Protein AF-A0A537KYQ3-F1 (afdb_monomer_lite)

Structure (mmCIF, N/CA/C/O backbone):
data_AF-A0A537KYQ3-F1
#
_entry.id   AF-A0A537KYQ3-F1
#
loop_
_atom_site.group_PDB
_atom_site.id
_atom_site.type_symbol
_atom_site.label_atom_id
_atom_site.label_alt_id
_atom_site.label_comp_id
_atom_site.label_asym_id
_atom_site.label_entity_id
_atom_site.label_seq_id
_atom_site.pdbx_PDB_ins_code
_atom_site.Cartn_x
_atom_site.Cartn_y
_atom_site.Cartn_z
_atom_site.occupancy
_atom_site.B_iso_or_equiv
_atom_site.auth_seq_id
_atom_site.auth_comp_id
_atom_site.auth_asym_id
_atom_site.auth_atom_id
_atom_site.pdbx_PDB_model_num
ATOM 1 N N . MET A 1 1 ? 14.854 -30.725 4.004 1.00 37.84 1 MET A N 1
ATOM 2 C CA . MET A 1 1 ? 15.012 -29.365 4.554 1.00 37.84 1 MET A CA 1
ATOM 3 C C . MET A 1 1 ? 14.458 -28.412 3.523 1.00 37.84 1 MET A C 1
ATOM 5 O O . MET A 1 1 ? 15.133 -28.117 2.549 1.00 37.84 1 MET A O 1
ATOM 9 N N . THR A 1 2 ? 13.196 -28.056 3.694 1.00 34.12 2 THR A N 1
ATOM 10 C CA . THR A 1 2 ? 12.449 -27.141 2.830 1.00 34.12 2 THR A CA 1
ATOM 11 C C . THR A 1 2 ? 12.759 -25.740 3.347 1.00 34.12 2 THR A C 1
ATOM 13 O O . THR A 1 2 ? 12.512 -25.463 4.522 1.00 34.12 2 THR A O 1
ATOM 16 N N . THR A 1 3 ? 13.446 -24.913 2.562 1.00 37.28 3 THR A N 1
ATOM 17 C CA . THR A 1 3 ? 13.814 -23.558 2.991 1.00 37.28 3 THR A CA 1
ATOM 18 C C . THR A 1 3 ? 12.600 -22.635 2.871 1.00 37.28 3 THR A C 1
ATOM 20 O O . THR A 1 3 ? 11.665 -22.917 2.128 1.00 37.28 3 THR A O 1
ATOM 23 N N . LEU A 1 4 ? 12.610 -21.517 3.605 1.00 32.09 4 LEU A N 1
ATOM 24 C CA . LEU A 1 4 ? 11.532 -20.512 3.700 1.00 32.09 4 LEU A CA 1
ATOM 25 C C . LEU A 1 4 ? 11.089 -19.888 2.347 1.00 32.09 4 LEU A C 1
ATOM 27 O O . LEU A 1 4 ? 10.239 -19.003 2.324 1.00 32.09 4 LEU A O 1
ATOM 31 N N . TRP A 1 5 ? 11.680 -20.335 1.237 1.00 37.09 5 TRP A N 1
ATOM 32 C CA . TRP A 1 5 ? 11.578 -19.801 -0.119 1.00 37.09 5 TRP A CA 1
ATOM 33 C C . TRP A 1 5 ? 10.576 -20.547 -1.012 1.00 37.09 5 TRP A C 1
ATOM 35 O O . TRP A 1 5 ? 10.205 -20.026 -2.057 1.00 37.09 5 TRP A O 1
ATOM 45 N N . ASP A 1 6 ? 10.048 -21.700 -0.586 1.00 35.28 6 ASP A N 1
ATOM 46 C CA . ASP A 1 6 ? 9.066 -22.482 -1.365 1.00 35.28 6 ASP A CA 1
ATOM 47 C C . ASP A 1 6 ? 7.636 -21.870 -1.376 1.00 35.28 6 ASP A C 1
ATOM 49 O O . ASP A 1 6 ? 6.678 -22.499 -1.827 1.00 35.28 6 ASP A O 1
ATOM 53 N N . HIS A 1 7 ? 7.466 -20.630 -0.890 1.00 33.22 7 HIS A N 1
ATOM 54 C CA . HIS A 1 7 ? 6.164 -19.994 -0.632 1.00 33.22 7 HIS A CA 1
ATOM 55 C C . HIS A 1 7 ? 5.767 -18.829 -1.555 1.00 33.22 7 HIS A C 1
ATOM 57 O O . HIS A 1 7 ? 4.628 -18.360 -1.456 1.00 33.22 7 HIS A O 1
ATOM 63 N N . PHE A 1 8 ? 6.619 -18.359 -2.471 1.00 37.50 8 PHE A N 1
ATOM 64 C CA . PHE A 1 8 ? 6.263 -17.222 -3.331 1.00 37.50 8 PHE A CA 1
ATOM 65 C C . PHE A 1 8 ? 5.386 -17.657 -4.512 1.00 37.50 8 PHE A C 1
ATOM 67 O O . PHE A 1 8 ? 5.833 -17.916 -5.626 1.00 37.50 8 PHE A O 1
ATOM 74 N N . LYS A 1 9 ? 4.081 -17.752 -4.239 1.00 39.94 9 LYS A N 1
ATOM 75 C CA . LYS A 1 9 ? 3.041 -17.883 -5.260 1.00 39.94 9 LYS A CA 1
ATOM 76 C C . LYS A 1 9 ? 2.992 -16.612 -6.105 1.00 39.94 9 LYS A C 1
ATOM 78 O O . LYS A 1 9 ? 2.956 -15.509 -5.566 1.00 39.94 9 LYS A O 1
ATOM 83 N N . VAL A 1 10 ? 2.891 -16.795 -7.421 1.00 38.84 10 VAL A N 1
ATOM 84 C CA . VAL A 1 10 ? 2.427 -15.777 -8.372 1.00 38.84 10 VAL A CA 1
ATOM 85 C C . VAL A 1 10 ? 1.118 -15.197 -7.835 1.00 38.84 10 VAL A C 1
ATOM 87 O O . VAL A 1 10 ? 0.068 -15.840 -7.896 1.00 38.84 10 VAL A O 1
ATOM 90 N N . GLY A 1 11 ? 1.185 -14.005 -7.249 1.00 38.66 11 GLY A N 1
ATOM 91 C CA . GLY A 1 11 ? 0.004 -13.268 -6.835 1.00 38.66 11 GLY A CA 1
ATOM 92 C C . GLY A 1 11 ? -0.689 -12.745 -8.082 1.00 38.66 11 GLY A C 1
ATOM 93 O O . GLY A 1 11 ? -0.348 -11.674 -8.569 1.00 38.66 11 GLY A O 1
ATOM 94 N N . LYS A 1 12 ? -1.658 -13.496 -8.614 1.00 38.44 12 LYS A N 1
ATOM 95 C CA . LYS A 1 12 ? -2.677 -12.927 -9.502 1.00 38.44 12 LYS A CA 1
ATOM 96 C C . LYS A 1 12 ? -3.604 -12.062 -8.655 1.00 38.44 12 LYS A C 1
ATOM 98 O O . LYS A 1 12 ? -4.748 -12.447 -8.414 1.00 38.44 12 LYS A O 1
ATOM 103 N N . ASP A 1 13 ? -3.116 -10.922 -8.179 1.00 42.53 13 ASP A N 1
ATOM 104 C CA . ASP A 1 13 ? -4.023 -9.910 -7.663 1.00 42.53 13 ASP A CA 1
ATOM 105 C C . ASP A 1 13 ? -4.818 -9.389 -8.858 1.00 42.53 13 ASP A C 1
ATOM 107 O O . ASP A 1 13 ? -4.298 -8.725 -9.754 1.00 42.53 13 ASP A O 1
ATOM 111 N N . LYS A 1 14 ? -6.102 -9.761 -8.904 1.00 40.09 14 LYS A N 1
ATOM 112 C CA . LYS A 1 14 ? -7.097 -9.226 -9.842 1.00 40.09 14 LYS A CA 1
ATOM 113 C C . LYS A 1 14 ? -7.464 -7.785 -9.459 1.00 40.09 14 LYS A C 1
ATOM 115 O O . LYS A 1 14 ? -8.640 -7.425 -9.461 1.00 40.09 14 LYS A O 1
ATOM 120 N N . GLU A 1 15 ? -6.485 -6.962 -9.094 1.00 44.97 15 GLU A N 1
ATOM 121 C CA . GLU A 1 15 ? -6.704 -5.530 -8.944 1.00 44.97 15 GLU A CA 1
ATOM 122 C C . GLU A 1 15 ? -7.056 -4.977 -10.332 1.00 44.97 15 GLU A C 1
ATOM 124 O O . GLU A 1 15 ? -6.323 -5.163 -11.302 1.00 44.97 15 GLU A O 1
ATOM 129 N N . GLN A 1 16 ? -8.247 -4.382 -10.442 1.00 43.44 16 GLN A N 1
ATOM 130 C CA . GLN A 1 16 ? -8.959 -4.037 -11.681 1.00 43.44 16 GLN A CA 1
ATOM 131 C C . GLN A 1 16 ? -8.318 -2.905 -12.505 1.00 43.44 16 GLN A C 1
ATOM 133 O O . GLN A 1 16 ? -9.009 -2.005 -12.976 1.00 43.44 16 GLN A O 1
ATOM 138 N N . HIS A 1 17 ? -7.010 -2.921 -12.727 1.00 44.28 17 HIS A N 1
ATOM 139 C CA . HIS A 1 17 ? -6.365 -1.975 -13.626 1.00 44.28 17 HIS A CA 1
ATOM 140 C C . HIS A 1 17 ? -5.312 -2.693 -14.471 1.00 44.28 17 HIS A C 1
ATOM 142 O O . HIS A 1 17 ? -4.418 -3.324 -13.922 1.00 44.28 17 HIS A O 1
ATOM 148 N N . GLY A 1 18 ? -5.431 -2.585 -15.800 1.00 53.28 18 GLY A N 1
ATOM 149 C CA . GLY A 1 18 ? -4.316 -2.542 -16.759 1.00 53.28 18 GLY A CA 1
ATOM 150 C C . GLY A 1 18 ? -3.488 -3.801 -17.058 1.00 53.28 18 GLY A C 1
ATOM 151 O O . GLY A 1 18 ? -2.428 -3.646 -17.654 1.00 53.28 18 GLY A O 1
ATOM 152 N N . GLY A 1 19 ? -3.879 -5.010 -16.640 1.00 56.72 19 GLY A N 1
ATOM 153 C CA . GLY A 1 19 ? -3.159 -6.256 -16.983 1.00 56.72 19 GLY A CA 1
ATOM 154 C C . GLY A 1 19 ? -2.356 -6.896 -15.840 1.00 56.72 19 GLY A C 1
ATOM 155 O O . GLY A 1 19 ? -2.461 -6.473 -14.691 1.00 56.72 19 GLY A O 1
ATOM 156 N N . GLU A 1 20 ? -1.608 -7.956 -16.159 1.00 62.31 20 GLU A N 1
ATOM 157 C CA . GLU A 1 20 ? -0.874 -8.807 -15.205 1.00 62.31 20 GLU A CA 1
ATOM 158 C C . GLU A 1 20 ? 0.408 -8.109 -14.694 1.00 62.31 20 GLU A C 1
ATOM 160 O O . GLU A 1 20 ? 1.061 -7.375 -15.440 1.00 62.31 20 GLU A O 1
ATOM 165 N N . LEU A 1 21 ? 0.751 -8.304 -13.414 1.00 64.12 21 LEU A N 1
ATOM 166 C CA . LEU A 1 21 ? 1.977 -7.775 -12.800 1.00 64.12 21 LEU A CA 1
ATOM 167 C C . LEU A 1 21 ? 3.057 -8.860 -12.748 1.00 64.12 21 LEU A C 1
ATOM 169 O O . LEU A 1 21 ? 2.774 -10.010 -12.407 1.00 64.12 21 LEU A O 1
ATOM 173 N N . PHE A 1 22 ? 4.298 -8.479 -13.042 1.00 66.69 22 PHE A N 1
ATOM 174 C CA . PHE A 1 22 ? 5.449 -9.378 -13.094 1.00 66.69 22 PHE A CA 1
ATOM 175 C C . PHE A 1 22 ? 6.522 -8.974 -12.076 1.00 66.69 22 PHE A C 1
ATOM 177 O O . PHE A 1 22 ? 6.761 -7.789 -11.837 1.00 66.69 22 PHE A O 1
ATOM 184 N N . PHE A 1 23 ? 7.186 -9.987 -11.514 1.00 63.75 23 PHE A N 1
ATOM 185 C CA . PHE A 1 23 ? 8.328 -9.869 -10.605 1.00 63.75 23 PHE A CA 1
ATOM 186 C C . PHE A 1 23 ? 9.541 -10.504 -11.273 1.00 63.75 23 PHE A C 1
ATOM 188 O O . PHE A 1 23 ? 9.443 -11.626 -11.768 1.00 63.75 23 PHE A O 1
ATOM 195 N N . ASN A 1 24 ? 10.679 -9.814 -11.297 1.00 60.03 24 ASN A N 1
ATOM 196 C CA . ASN A 1 24 ? 11.927 -10.391 -11.783 1.00 60.03 24 ASN A CA 1
ATOM 197 C C . ASN A 1 24 ? 13.023 -10.215 -10.726 1.00 60.03 24 ASN A C 1
ATOM 199 O O . ASN A 1 24 ? 13.573 -9.138 -10.528 1.00 60.03 24 ASN A O 1
ATOM 203 N N . GLU A 1 25 ? 13.341 -11.326 -10.067 1.00 54.97 25 GLU A N 1
ATOM 204 C CA . GLU A 1 25 ? 14.282 -11.420 -8.946 1.00 54.97 25 GLU A CA 1
ATOM 205 C C . GLU A 1 25 ? 15.744 -11.127 -9.326 1.00 54.97 25 GLU A C 1
ATOM 207 O O . GLU A 1 25 ? 16.575 -10.927 -8.445 1.00 54.97 25 GLU A O 1
ATOM 212 N N . ARG 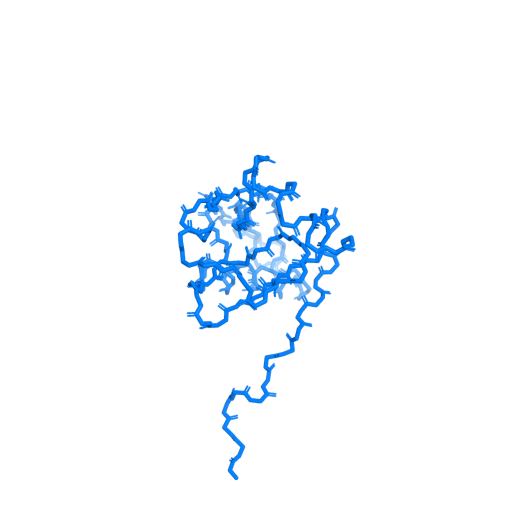A 1 26 ? 16.087 -11.119 -10.624 1.00 50.88 26 ARG A N 1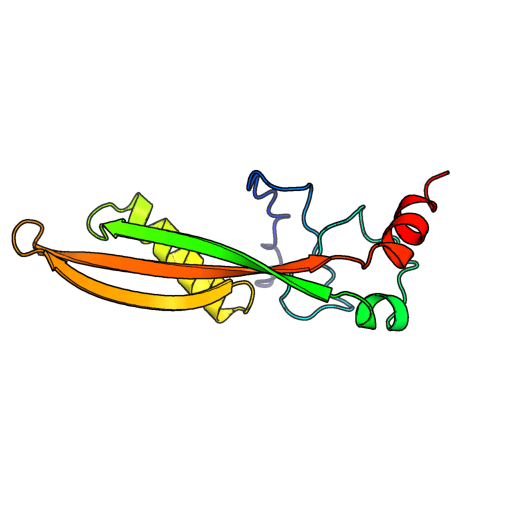
ATOM 213 C CA . ARG A 1 26 ? 17.461 -10.882 -11.097 1.00 50.88 26 ARG A CA 1
ATOM 214 C C . ARG A 1 26 ? 17.789 -9.416 -11.361 1.00 50.88 26 ARG A C 1
ATOM 216 O O . ARG A 1 26 ? 18.965 -9.074 -11.318 1.00 50.88 26 ARG A O 1
ATOM 223 N N . LEU A 1 27 ? 16.794 -8.593 -11.688 1.00 52.56 27 LEU A N 1
ATOM 224 C CA . LEU A 1 27 ? 17.007 -7.224 -12.184 1.00 52.56 27 LEU A CA 1
ATOM 225 C C . LEU A 1 27 ? 16.252 -6.153 -11.384 1.00 52.56 27 LEU A C 1
ATOM 227 O O . LEU A 1 27 ? 16.548 -4.972 -11.532 1.00 52.56 27 LEU A O 1
ATOM 231 N N . PHE A 1 28 ? 15.299 -6.535 -10.526 1.00 56.28 28 PHE A N 1
ATOM 232 C CA . PHE A 1 28 ? 14.417 -5.585 -9.852 1.00 56.28 28 PHE A CA 1
ATOM 233 C C . PHE A 1 28 ? 14.606 -5.595 -8.334 1.00 56.28 28 PHE A C 1
ATOM 235 O O . PHE A 1 28 ? 14.749 -6.640 -7.700 1.00 56.28 28 PHE A O 1
ATOM 242 N N . GLY A 1 29 ? 14.547 -4.397 -7.744 1.00 55.03 29 GLY A N 1
ATOM 243 C CA . GLY A 1 29 ? 14.196 -4.219 -6.337 1.00 55.03 29 GLY A CA 1
ATOM 244 C C . GLY A 1 29 ? 12.731 -4.610 -6.085 1.00 55.03 29 GLY A C 1
ATOM 245 O O . GLY A 1 29 ? 12.110 -5.292 -6.897 1.00 55.03 29 GLY A O 1
ATOM 246 N N . PRO A 1 30 ? 12.111 -4.177 -4.982 1.00 61.94 30 PRO A N 1
ATOM 247 C CA . PRO A 1 30 ? 10.791 -4.678 -4.619 1.00 61.94 30 PRO A CA 1
ATOM 248 C C . PRO A 1 30 ? 9.639 -4.222 -5.534 1.00 61.94 30 PRO A C 1
ATOM 250 O O . PRO A 1 30 ? 8.521 -4.658 -5.318 1.00 61.94 30 PRO A O 1
ATOM 253 N N . VAL A 1 31 ? 9.828 -3.351 -6.527 1.00 66.81 31 VAL A N 1
ATOM 254 C CA . VAL A 1 31 ? 8.700 -2.727 -7.247 1.00 66.81 31 VAL A CA 1
ATOM 255 C C . VAL A 1 31 ? 8.191 -3.625 -8.392 1.00 66.81 31 VAL A C 1
ATOM 257 O O . VAL A 1 31 ? 8.989 -4.015 -9.243 1.00 66.81 31 VAL A O 1
ATOM 260 N N . PRO A 1 32 ? 6.883 -3.952 -8.456 1.00 71.75 32 PRO A N 1
ATOM 261 C CA . PRO A 1 32 ? 6.308 -4.737 -9.552 1.00 71.75 32 PRO A CA 1
ATOM 262 C C . PRO A 1 32 ? 6.308 -3.984 -10.888 1.00 71.75 32 PRO A C 1
ATOM 264 O O . PRO A 1 32 ? 6.113 -2.769 -10.926 1.00 71.75 32 PRO A O 1
ATOM 267 N N . TYR A 1 33 ? 6.415 -4.723 -11.994 1.00 70.12 33 TYR A N 1
ATOM 268 C CA . TYR A 1 33 ? 6.316 -4.190 -13.358 1.00 70.12 33 TYR A CA 1
ATOM 269 C C . TYR A 1 33 ? 5.007 -4.606 -14.046 1.00 70.12 33 TYR A C 1
ATOM 271 O O . TYR A 1 33 ? 4.508 -5.716 -13.838 1.00 70.12 33 TYR A O 1
ATOM 279 N N . ARG A 1 34 ? 4.469 -3.728 -14.898 1.00 68.62 34 ARG A N 1
ATOM 280 C CA . ARG A 1 34 ? 3.271 -3.957 -15.719 1.00 68.62 34 ARG A CA 1
ATOM 281 C C . ARG A 1 34 ? 3.644 -4.033 -17.208 1.00 68.62 34 ARG A C 1
ATOM 283 O O . ARG A 1 34 ? 4.112 -3.045 -17.762 1.00 68.62 34 ARG A O 1
ATOM 290 N N . GLY A 1 35 ? 3.387 -5.172 -17.860 1.00 63.50 35 GLY A N 1
ATOM 291 C CA . GLY A 1 35 ? 3.664 -5.382 -19.293 1.00 63.50 35 GLY A CA 1
ATOM 292 C C . GLY A 1 35 ? 3.359 -6.808 -19.767 1.00 63.50 35 GLY A C 1
ATOM 293 O O . GLY A 1 35 ? 2.674 -7.550 -19.072 1.00 63.50 35 GLY A O 1
ATOM 294 N N . THR A 1 36 ? 3.841 -7.220 -20.941 1.00 56.38 36 THR A N 1
ATOM 295 C CA . THR A 1 36 ? 3.840 -8.639 -21.341 1.00 56.38 36 THR A CA 1
ATOM 296 C C . THR A 1 36 ? 5.004 -9.356 -20.662 1.00 56.38 36 THR A C 1
ATOM 298 O O . THR A 1 36 ? 6.055 -8.754 -20.454 1.00 56.38 36 THR A O 1
ATOM 301 N N . LYS A 1 37 ? 4.803 -10.625 -20.276 1.00 56.00 37 LYS A N 1
ATOM 302 C CA . LYS A 1 37 ? 5.785 -11.505 -19.615 1.00 56.00 37 LYS A CA 1
ATOM 303 C C . LYS A 1 37 ? 7.214 -11.147 -20.039 1.00 56.00 37 LYS A C 1
ATOM 305 O O . LYS A 1 37 ? 7.525 -11.314 -21.214 1.00 56.00 37 LYS A O 1
ATOM 310 N N . LEU A 1 38 ? 8.028 -10.624 -19.108 1.00 55.84 38 LEU A N 1
ATOM 311 C CA . LEU A 1 38 ? 9.385 -10.135 -19.394 1.00 55.84 38 LEU A CA 1
ATOM 312 C C . LEU A 1 38 ? 10.116 -11.165 -20.261 1.00 55.84 38 LEU A C 1
ATOM 314 O O . LEU A 1 38 ? 10.444 -12.261 -19.795 1.00 55.84 38 LEU A O 1
ATOM 318 N N . SER A 1 39 ? 10.316 -10.827 -21.536 1.00 52.00 39 SER A N 1
ATOM 319 C CA . SER A 1 39 ? 11.160 -11.622 -22.413 1.00 52.00 39 SER A CA 1
ATOM 320 C C . SER A 1 39 ? 12.552 -11.650 -21.775 1.00 52.00 39 SER A C 1
ATOM 322 O O . SER A 1 39 ? 13.015 -10.604 -21.311 1.00 52.00 39 SER A O 1
ATOM 324 N N . PRO A 1 40 ? 13.252 -12.798 -21.739 1.00 54.22 40 PRO A N 1
ATOM 325 C CA . PRO A 1 40 ? 14.617 -12.885 -21.210 1.00 54.22 40 PRO A CA 1
ATOM 326 C C . PRO A 1 40 ? 15.634 -11.977 -21.936 1.00 54.22 40 PRO A C 1
ATOM 328 O O . PRO A 1 40 ? 16.807 -11.984 -21.579 1.00 54.22 40 PRO A O 1
ATOM 331 N N . ALA A 1 41 ? 15.193 -11.212 -22.939 1.00 55.88 41 ALA A N 1
ATOM 332 C CA . ALA A 1 41 ? 15.960 -10.233 -23.695 1.00 55.88 41 ALA A CA 1
ATOM 333 C C . ALA A 1 41 ? 15.948 -8.796 -23.127 1.00 55.88 41 ALA A C 1
ATOM 335 O O . ALA A 1 41 ? 16.645 -7.959 -23.688 1.00 55.88 41 ALA A O 1
ATOM 336 N N . ILE A 1 42 ? 15.192 -8.485 -22.063 1.00 60.53 42 ILE A N 1
ATOM 337 C CA . ILE A 1 42 ? 15.255 -7.151 -21.434 1.00 60.53 42 ILE A CA 1
ATOM 338 C C . ILE A 1 42 ? 16.627 -6.957 -20.778 1.00 60.53 42 ILE A C 1
ATOM 340 O O . ILE A 1 42 ? 17.034 -7.738 -19.912 1.00 60.53 42 ILE A O 1
ATOM 344 N N . THR A 1 43 ? 17.341 -5.923 -21.215 1.00 69.12 43 THR A N 1
ATOM 345 C CA . THR A 1 43 ? 18.654 -5.539 -20.690 1.00 69.12 43 THR A CA 1
ATOM 346 C C . THR A 1 43 ? 18.515 -4.627 -19.467 1.00 69.12 43 THR A C 1
ATOM 348 O O . THR A 1 43 ? 17.431 -4.124 -19.178 1.00 69.12 43 THR A O 1
ATOM 351 N N . GLN A 1 44 ? 19.607 -4.398 -18.729 1.00 68.56 44 GLN A N 1
ATOM 352 C CA . GLN A 1 44 ? 19.601 -3.422 -17.629 1.00 68.56 44 GLN A CA 1
ATOM 353 C C . GLN A 1 44 ? 19.297 -2.001 -18.135 1.00 68.56 44 GLN A C 1
ATOM 355 O O . GLN A 1 44 ? 18.558 -1.275 -17.480 1.00 68.56 44 GLN A O 1
ATOM 360 N N . ASP A 1 45 ? 19.786 -1.643 -19.325 1.00 71.50 45 ASP A N 1
ATOM 361 C CA . ASP A 1 45 ? 19.532 -0.335 -19.938 1.00 71.50 45 ASP A CA 1
ATOM 362 C C . ASP A 1 45 ? 18.031 -0.129 -20.222 1.00 71.50 45 ASP A C 1
ATOM 364 O O . ASP A 1 45 ? 17.502 0.958 -20.006 1.00 71.50 45 ASP A O 1
ATOM 368 N N . ASP A 1 46 ? 17.312 -1.184 -20.628 1.00 68.12 46 ASP A N 1
ATOM 369 C CA . ASP A 1 46 ? 15.853 -1.140 -20.813 1.00 68.12 46 ASP A CA 1
ATOM 370 C C . ASP A 1 46 ? 15.101 -0.974 -19.479 1.00 68.12 46 ASP A C 1
ATOM 372 O O . ASP A 1 46 ? 14.039 -0.350 -19.429 1.00 68.12 46 ASP A O 1
ATOM 376 N N . VAL A 1 47 ? 15.644 -1.531 -18.388 1.00 68.06 47 VAL A N 1
ATOM 377 C CA . VAL A 1 47 ? 15.086 -1.407 -17.030 1.00 68.06 47 VAL A CA 1
ATOM 378 C C . VAL A 1 47 ? 15.263 0.007 -16.490 1.00 68.06 47 VAL A C 1
ATOM 380 O O . VAL A 1 47 ? 14.340 0.543 -15.877 1.00 68.06 47 VAL A O 1
ATOM 383 N N . ASP A 1 48 ? 16.408 0.632 -16.746 1.00 72.25 48 ASP A N 1
ATOM 384 C CA . ASP A 1 48 ? 16.701 1.994 -16.292 1.00 72.25 48 ASP A CA 1
ATOM 385 C C . ASP A 1 48 ? 15.784 3.039 -16.953 1.00 72.25 48 ASP A C 1
ATOM 387 O O . ASP A 1 48 ? 15.590 4.137 -16.426 1.00 72.25 48 ASP A O 1
ATOM 391 N N . LEU A 1 49 ? 15.163 2.680 -18.078 1.00 74.31 49 LEU A N 1
ATOM 392 C CA . LEU A 1 49 ? 14.167 3.490 -18.773 1.00 74.31 49 LEU A CA 1
ATOM 393 C C . LEU A 1 49 ? 12.743 3.316 -18.218 1.00 74.31 49 LEU A C 1
ATOM 395 O O . LEU A 1 49 ? 11.843 4.056 -18.620 1.00 74.31 49 LEU A O 1
ATOM 399 N N . LEU A 1 50 ? 12.507 2.364 -17.307 1.00 76.12 50 LEU A N 1
ATOM 400 C CA . LEU A 1 50 ? 11.190 2.153 -16.710 1.00 76.12 50 LEU A CA 1
ATOM 401 C C . LEU A 1 50 ? 10.832 3.274 -15.739 1.00 76.12 50 LEU A C 1
ATOM 403 O O . LEU A 1 50 ? 11.533 3.561 -14.766 1.00 76.12 50 LEU A O 1
ATOM 407 N N . GLU A 1 51 ? 9.657 3.855 -15.944 1.00 78.06 51 GLU A N 1
ATOM 408 C CA . GLU A 1 51 ? 9.171 4.924 -15.088 1.00 78.06 51 GLU A CA 1
ATOM 409 C C . GLU A 1 51 ? 8.340 4.341 -13.945 1.00 78.06 51 GLU A C 1
ATOM 411 O O . GLU A 1 51 ? 7.399 3.571 -14.155 1.00 78.06 51 GLU A O 1
ATOM 416 N N . THR A 1 52 ? 8.657 4.738 -12.709 1.00 81.62 52 THR A N 1
ATOM 417 C CA . THR A 1 52 ? 7.801 4.417 -11.561 1.00 81.62 52 THR A CA 1
ATOM 418 C C . THR A 1 52 ? 6.556 5.296 -11.601 1.00 81.62 52 THR A C 1
ATOM 420 O O . THR A 1 52 ? 6.639 6.525 -11.533 1.00 81.62 52 THR A O 1
ATOM 423 N N . ARG A 1 53 ? 5.386 4.666 -11.668 1.00 82.44 53 ARG A N 1
ATOM 424 C CA . ARG A 1 53 ? 4.078 5.316 -11.664 1.00 82.44 53 ARG A CA 1
ATOM 425 C C . ARG A 1 53 ? 3.363 5.039 -10.337 1.00 82.44 53 ARG A C 1
ATOM 427 O O . ARG A 1 53 ? 3.192 3.879 -9.962 1.00 82.44 53 ARG A O 1
ATOM 434 N N . PRO A 1 54 ? 2.935 6.082 -9.605 1.00 88.38 54 PRO A N 1
ATOM 435 C CA . PRO A 1 54 ? 2.095 5.907 -8.430 1.00 88.38 54 PRO A CA 1
ATOM 436 C C . PRO A 1 54 ? 0.612 5.794 -8.822 1.00 88.38 54 PRO A C 1
ATOM 438 O O . PRO A 1 54 ? 0.100 6.620 -9.574 1.00 88.38 54 PRO A O 1
ATOM 441 N N . SER A 1 55 ? -0.111 4.832 -8.245 1.00 88.88 55 SER A N 1
ATOM 442 C CA . SER A 1 55 ? -1.582 4.803 -8.236 1.00 88.88 55 SER A CA 1
ATOM 443 C C . SER A 1 55 ? -2.092 5.126 -6.837 1.00 88.88 55 SER A C 1
ATOM 445 O O . SER A 1 55 ? -1.904 4.337 -5.912 1.00 88.88 55 SER A O 1
ATOM 447 N N . GLY A 1 56 ? -2.698 6.303 -6.673 1.00 92.25 56 GLY A N 1
ATOM 448 C CA . GLY A 1 56 ? -3.237 6.762 -5.393 1.00 92.25 56 GLY A CA 1
ATOM 449 C C . GLY A 1 56 ? -4.506 6.014 -4.981 1.00 92.25 56 GLY A C 1
ATOM 450 O O . GLY A 1 56 ? -5.369 5.723 -5.810 1.00 92.25 56 GLY A O 1
ATOM 451 N N . LYS A 1 57 ? -4.616 5.726 -3.686 1.00 94.56 57 LYS A N 1
ATOM 452 C CA . LYS A 1 57 ? -5.735 5.053 -3.029 1.00 94.56 57 LYS A CA 1
ATOM 453 C C . LYS A 1 57 ? -6.025 5.749 -1.698 1.00 94.56 57 LYS A C 1
ATOM 455 O O . LYS A 1 57 ? -5.117 6.245 -1.032 1.00 94.56 57 LYS A O 1
ATOM 460 N N . VAL A 1 58 ? -7.296 5.770 -1.311 1.00 97.00 58 VAL A N 1
ATOM 461 C CA . VAL A 1 58 ? -7.757 6.292 -0.022 1.00 97.00 58 VAL A CA 1
ATOM 462 C C . VAL A 1 58 ? -8.854 5.389 0.512 1.00 97.00 58 VAL A C 1
ATOM 464 O O . VAL A 1 58 ? -9.747 4.983 -0.234 1.00 97.00 58 VAL A O 1
ATOM 467 N N . LYS A 1 59 ? -8.787 5.063 1.802 1.00 97.38 59 LYS A N 1
ATOM 468 C CA . LYS A 1 59 ? -9.820 4.281 2.477 1.00 97.38 59 LYS A CA 1
ATOM 469 C C . LYS A 1 59 ? -9.848 4.584 3.968 1.00 97.38 59 LYS A C 1
ATOM 471 O O . LYS A 1 59 ? -8.816 4.811 4.598 1.00 97.38 59 LYS A O 1
ATOM 476 N N . LYS A 1 60 ? -11.057 4.568 4.523 1.00 97.75 60 LYS A N 1
ATOM 477 C CA . LYS A 1 60 ? -11.294 4.527 5.963 1.00 97.75 60 LYS A CA 1
ATOM 478 C C . LYS A 1 60 ? -11.489 3.069 6.374 1.00 97.75 60 LYS A C 1
ATOM 480 O O . LYS A 1 60 ? -12.344 2.397 5.806 1.00 97.75 60 LYS A O 1
ATOM 485 N N . PHE A 1 61 ? -10.704 2.621 7.341 1.00 96.88 61 PHE A N 1
ATOM 486 C CA . PHE A 1 61 ? -10.739 1.291 7.929 1.00 96.88 61 PHE A CA 1
ATOM 487 C C . PHE A 1 61 ? -11.383 1.349 9.309 1.00 96.88 61 PHE A C 1
ATOM 489 O O . PHE A 1 61 ? -11.067 2.223 10.119 1.00 96.88 61 PHE A O 1
ATOM 496 N N . ASP A 1 62 ? -12.273 0.404 9.564 1.00 95.25 62 ASP A N 1
ATOM 497 C CA . ASP A 1 62 ? -12.762 0.064 10.890 1.00 95.25 62 ASP A CA 1
ATOM 498 C C . ASP A 1 62 ? -12.004 -1.163 11.388 1.00 95.25 62 ASP A C 1
ATOM 500 O O . ASP A 1 62 ? -12.231 -2.263 10.894 1.00 95.25 62 ASP A O 1
ATOM 504 N N . LEU A 1 63 ? -11.076 -0.980 12.332 1.00 94.25 63 LEU A N 1
ATOM 505 C CA . LEU A 1 63 ? -10.215 -2.080 12.776 1.00 94.25 63 LEU A CA 1
ATOM 506 C C . LEU A 1 63 ? -10.941 -3.108 13.652 1.00 94.25 63 LEU A C 1
ATOM 508 O O . LEU A 1 63 ? -10.399 -4.189 13.870 1.00 94.25 63 LEU A O 1
ATOM 512 N N . SER A 1 64 ? -12.173 -2.811 14.081 1.00 93.62 64 SER A N 1
ATOM 513 C CA . SER A 1 64 ? -13.024 -3.796 14.756 1.00 93.62 64 SER A CA 1
ATOM 514 C C . SER A 1 64 ? -13.586 -4.853 13.799 1.00 93.62 64 SER A C 1
ATOM 516 O O . SER A 1 64 ? -14.007 -5.924 14.240 1.00 93.62 64 SER A O 1
ATOM 518 N N . ASP A 1 65 ? -13.581 -4.576 12.491 1.00 94.38 65 ASP A N 1
ATOM 519 C CA . ASP A 1 65 ? -13.920 -5.530 11.439 1.00 94.38 65 ASP A CA 1
ATOM 520 C C . ASP A 1 65 ? -12.656 -6.311 11.020 1.00 94.38 65 ASP A C 1
ATOM 522 O O . ASP A 1 65 ? -11.747 -5.725 10.418 1.00 94.38 65 ASP A O 1
ATOM 526 N N . PRO A 1 66 ? -12.579 -7.635 11.279 1.00 94.75 66 PRO A N 1
ATOM 527 C CA . PRO A 1 66 ? -11.392 -8.435 10.978 1.00 94.75 66 PRO A CA 1
ATOM 528 C C . PRO A 1 66 ? -10.964 -8.388 9.508 1.00 94.75 66 PRO A C 1
ATOM 530 O O . PRO A 1 66 ? -9.770 -8.429 9.224 1.00 94.75 66 PRO A O 1
ATOM 533 N N . ALA A 1 67 ? -11.913 -8.266 8.572 1.00 95.69 67 ALA A N 1
ATOM 534 C CA . ALA A 1 67 ? -11.591 -8.204 7.147 1.00 95.69 67 ALA A CA 1
ATOM 535 C C . ALA A 1 67 ? -10.891 -6.885 6.779 1.00 95.69 67 ALA A C 1
ATOM 537 O O . ALA A 1 67 ? -9.981 -6.858 5.951 1.00 95.69 67 ALA A O 1
ATOM 538 N N . GLN A 1 68 ? -11.290 -5.783 7.416 1.00 96.81 68 GLN A N 1
ATOM 539 C CA . GLN A 1 68 ? -10.659 -4.478 7.219 1.00 96.81 68 GLN A CA 1
ATOM 540 C C . GLN A 1 68 ? -9.320 -4.372 7.943 1.00 96.81 68 GLN A C 1
ATOM 542 O O . GLN A 1 68 ? -8.412 -3.716 7.429 1.00 96.81 68 GLN A O 1
ATOM 547 N N . LEU A 1 69 ? -9.178 -5.024 9.101 1.00 94.94 69 LEU A N 1
ATOM 548 C CA . LEU A 1 69 ? -7.893 -5.154 9.778 1.00 94.94 69 LEU A CA 1
ATOM 549 C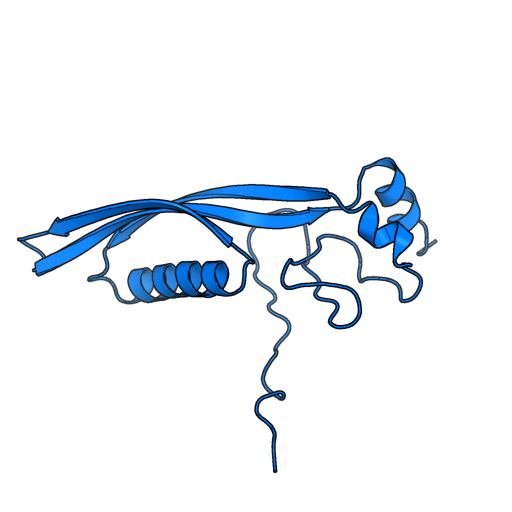 C . LEU A 1 69 ? -6.882 -5.895 8.894 1.00 94.94 69 LEU A C 1
ATOM 551 O O . LEU A 1 69 ? -5.798 -5.366 8.663 1.00 94.94 69 LEU A O 1
ATOM 555 N N . GLU A 1 70 ? -7.255 -7.052 8.341 1.00 95.75 70 GLU A N 1
ATOM 556 C CA . GLU A 1 70 ? -6.395 -7.839 7.445 1.00 95.75 70 GLU A CA 1
ATOM 557 C C . GLU A 1 70 ? -5.963 -7.028 6.209 1.00 95.75 70 GLU A C 1
ATOM 559 O O . GLU A 1 70 ? -4.786 -7.005 5.842 1.00 95.75 70 GLU A O 1
ATOM 564 N N . GLU A 1 71 ? -6.890 -6.293 5.589 1.00 95.12 71 GLU A N 1
ATOM 565 C CA . GLU A 1 71 ? -6.579 -5.429 4.446 1.00 95.12 71 GLU A CA 1
ATOM 566 C C . GLU A 1 71 ? -5.630 -4.279 4.821 1.00 95.12 71 GLU A C 1
ATOM 568 O O . GLU A 1 71 ? -4.678 -3.984 4.092 1.00 95.12 71 GLU A O 1
ATOM 573 N N . TYR A 1 72 ? -5.855 -3.632 5.967 1.00 95.94 72 TYR A N 1
ATOM 574 C CA . TYR A 1 72 ? -4.977 -2.572 6.456 1.00 95.94 72 TYR A CA 1
ATOM 575 C C . TYR A 1 72 ? -3.575 -3.109 6.784 1.00 95.94 72 TYR A C 1
ATOM 577 O O . TYR A 1 72 ? -2.575 -2.495 6.407 1.00 95.94 72 TYR A O 1
ATOM 585 N N . GLU A 1 73 ? -3.474 -4.276 7.420 1.00 95.19 73 GLU A N 1
ATOM 586 C CA . GLU A 1 73 ? -2.200 -4.948 7.687 1.00 95.19 73 GLU A CA 1
ATOM 587 C C . GLU A 1 73 ? -1.457 -5.294 6.395 1.00 95.19 73 GLU A C 1
ATOM 589 O O . GLU A 1 73 ? -0.248 -5.059 6.304 1.00 95.19 73 GLU A O 1
ATOM 594 N N . LEU A 1 74 ? -2.171 -5.758 5.364 1.00 92.88 74 LEU A N 1
ATOM 595 C CA . LEU A 1 74 ? -1.593 -6.000 4.046 1.00 92.88 74 LEU A CA 1
ATOM 596 C C . LEU A 1 74 ? -1.012 -4.713 3.451 1.00 92.88 74 LEU A C 1
ATOM 598 O O . LEU A 1 74 ? 0.117 -4.732 2.964 1.00 92.88 74 LEU A O 1
ATOM 602 N N . ILE A 1 75 ? -1.726 -3.587 3.525 1.00 93.94 75 ILE A N 1
ATOM 603 C CA . ILE A 1 75 ? -1.230 -2.283 3.050 1.00 93.94 75 ILE A CA 1
ATOM 604 C C . ILE A 1 75 ? 0.054 -1.886 3.783 1.00 93.94 75 ILE A C 1
ATOM 606 O O . ILE A 1 75 ? 1.025 -1.479 3.140 1.00 93.94 75 ILE A O 1
ATOM 610 N N . ILE A 1 76 ? 0.091 -2.028 5.111 1.00 94.94 76 ILE A N 1
ATOM 611 C CA . ILE A 1 76 ? 1.283 -1.717 5.909 1.00 94.94 76 ILE A CA 1
ATOM 612 C C . ILE A 1 76 ? 2.444 -2.640 5.539 1.00 94.94 76 ILE A C 1
ATOM 614 O O . ILE A 1 76 ? 3.555 -2.161 5.316 1.00 94.94 76 ILE A O 1
ATOM 618 N N . HIS A 1 77 ? 2.195 -3.940 5.395 1.00 90.62 77 HIS A N 1
ATOM 619 C CA . HIS A 1 77 ? 3.205 -4.899 4.964 1.00 90.62 77 HIS A CA 1
ATOM 620 C C . HIS A 1 77 ? 3.756 -4.550 3.572 1.00 90.62 77 HIS A C 1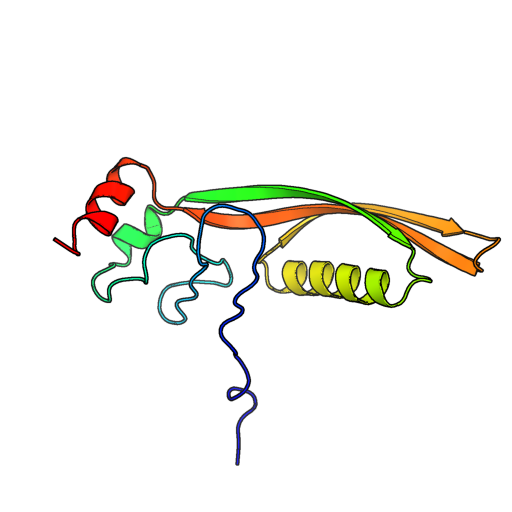
ATOM 622 O O . HIS A 1 77 ? 4.972 -4.470 3.390 1.00 90.62 77 HIS A O 1
ATOM 628 N N . ARG A 1 78 ? 2.875 -4.256 2.604 1.00 87.88 78 ARG A N 1
ATOM 629 C CA . ARG A 1 78 ? 3.246 -3.799 1.254 1.00 87.88 78 ARG A CA 1
ATOM 630 C C . ARG A 1 78 ? 4.042 -2.495 1.287 1.00 87.88 78 ARG A C 1
ATOM 632 O O . ARG A 1 78 ? 4.949 -2.320 0.475 1.00 87.88 78 ARG A O 1
ATOM 639 N N . ALA A 1 79 ? 3.755 -1.602 2.230 1.00 89.56 79 ALA A N 1
ATOM 640 C CA . ALA A 1 79 ? 4.531 -0.386 2.419 1.00 89.56 79 ALA A CA 1
ATOM 641 C C . ALA A 1 79 ? 5.930 -0.662 2.991 1.00 89.56 79 ALA A C 1
ATOM 643 O O . ALA A 1 79 ? 6.907 -0.090 2.513 1.00 89.56 79 ALA A O 1
ATOM 644 N N . CYS A 1 80 ? 6.057 -1.575 3.959 1.00 84.81 80 CYS A N 1
ATOM 645 C CA . CYS A 1 80 ? 7.348 -1.971 4.529 1.00 84.81 80 CYS A CA 1
ATOM 646 C C . CYS A 1 80 ? 8.284 -2.599 3.493 1.00 84.81 80 CYS A C 1
ATOM 648 O O . CYS A 1 80 ? 9.487 -2.354 3.533 1.00 84.81 80 CYS A O 1
ATOM 650 N N . ILE A 1 81 ? 7.739 -3.373 2.553 1.00 83.50 81 ILE A N 1
ATOM 651 C CA . ILE A 1 81 ? 8.522 -3.944 1.450 1.00 83.50 81 ILE A CA 1
ATOM 652 C C . ILE A 1 81 ? 8.701 -2.968 0.279 1.00 83.50 81 ILE A C 1
ATOM 654 O O . ILE A 1 81 ? 9.298 -3.342 -0.717 1.00 83.50 81 ILE A O 1
ATOM 658 N N . GLY A 1 82 ? 8.192 -1.735 0.359 1.00 81.00 82 GLY A N 1
ATOM 659 C CA . GLY A 1 82 ? 8.380 -0.705 -0.668 1.00 81.00 82 GLY A CA 1
ATOM 660 C C . GLY A 1 82 ? 7.488 -0.831 -1.907 1.00 81.00 82 GLY A C 1
ATOM 661 O O . GLY A 1 82 ? 7.695 -0.099 -2.871 1.00 81.00 82 GLY A O 1
ATOM 662 N N . TRP A 1 83 ? 6.488 -1.719 -1.901 1.00 82.06 83 TRP A N 1
ATOM 663 C CA . TRP A 1 83 ? 5.486 -1.781 -2.976 1.00 82.06 83 TRP A CA 1
ATOM 664 C C . TRP A 1 83 ? 4.532 -0.606 -2.892 1.00 82.06 83 TRP A C 1
ATOM 666 O O . TRP A 1 83 ? 4.117 -0.056 -3.909 1.00 82.06 83 TRP A O 1
ATOM 676 N N . TYR A 1 84 ? 4.137 -0.257 -1.672 1.00 91.38 84 TYR A N 1
ATOM 677 C CA . TYR A 1 84 ? 3.257 0.866 -1.413 1.00 91.38 84 TYR A CA 1
ATOM 678 C C . TYR A 1 84 ? 4.037 1.986 -0.731 1.00 91.38 84 TYR A C 1
ATOM 680 O O . TYR A 1 84 ? 5.043 1.768 -0.058 1.00 91.38 84 TYR A O 1
ATOM 688 N N . LYS A 1 85 ? 3.536 3.206 -0.862 1.00 92.56 85 LYS A N 1
ATOM 689 C CA . LYS A 1 85 ? 3.982 4.349 -0.079 1.00 92.56 85 LYS A CA 1
ATOM 690 C C . LYS A 1 85 ? 2.776 4.940 0.627 1.00 92.56 85 LYS A C 1
ATOM 692 O O . LYS A 1 85 ? 1.851 5.421 -0.020 1.00 92.56 85 LYS A O 1
ATOM 697 N N . VAL A 1 86 ? 2.785 4.903 1.957 1.00 95.88 86 VAL A N 1
ATOM 698 C CA . VAL A 1 86 ? 1.764 5.579 2.766 1.00 95.88 86 VAL A CA 1
ATOM 699 C C . VAL A 1 86 ? 1.996 7.083 2.654 1.00 95.88 86 VAL A C 1
ATOM 701 O O . VAL A 1 86 ? 3.091 7.567 2.939 1.00 95.88 86 VAL A O 1
ATOM 704 N N . LEU A 1 87 ? 0.977 7.803 2.196 1.00 96.50 87 LEU A N 1
ATOM 705 C CA . LEU A 1 87 ? 1.005 9.252 2.004 1.00 96.50 87 LEU A CA 1
ATOM 706 C C . LEU A 1 87 ? 0.488 9.963 3.252 1.00 96.50 87 LEU A C 1
ATOM 708 O O . LEU A 1 87 ? 1.095 10.926 3.716 1.00 96.50 87 LEU A O 1
ATOM 712 N N . PHE A 1 88 ? -0.603 9.445 3.816 1.00 97.12 88 PHE A N 1
ATOM 713 C CA . PHE A 1 88 ? -1.258 10.005 4.986 1.00 97.12 88 PHE A CA 1
ATOM 714 C C . PHE A 1 88 ? -1.894 8.901 5.834 1.00 97.12 88 PHE A C 1
ATOM 716 O O . PHE A 1 88 ? -2.362 7.878 5.325 1.00 97.12 88 PHE A O 1
ATOM 723 N N . ARG A 1 89 ? -1.900 9.105 7.154 1.00 97.19 89 ARG A N 1
ATOM 724 C CA . ARG A 1 89 ? -2.593 8.231 8.099 1.00 97.19 89 ARG A CA 1
ATOM 725 C C . ARG A 1 89 ? -3.078 9.024 9.301 1.00 97.19 89 ARG A C 1
ATOM 727 O O . ARG A 1 89 ? -2.264 9.558 10.053 1.00 97.19 89 ARG A O 1
ATOM 734 N N . GLU A 1 90 ? -4.376 8.962 9.546 1.00 97.44 90 GLU A N 1
ATOM 735 C CA . GLU A 1 90 ? -5.026 9.520 10.726 1.00 97.44 90 GLU A CA 1
ATOM 736 C C . GLU A 1 90 ? -5.765 8.422 11.491 1.00 97.44 90 GLU A C 1
ATOM 738 O O . GLU A 1 90 ? -6.328 7.501 10.898 1.00 97.44 90 GLU A O 1
ATOM 743 N N . ARG A 1 91 ? -5.717 8.490 12.824 1.00 96.38 91 ARG A N 1
ATOM 744 C CA . ARG A 1 91 ? -6.325 7.499 13.715 1.00 96.38 91 ARG A CA 1
ATOM 745 C C . ARG A 1 91 ? -7.230 8.200 14.708 1.00 96.38 91 ARG A C 1
ATOM 747 O O . ARG A 1 91 ? -6.789 9.116 15.396 1.00 96.38 91 ARG A O 1
ATOM 754 N N . GLN A 1 92 ? -8.459 7.718 14.816 1.00 96.56 92 GLN A N 1
ATOM 755 C CA . GLN A 1 92 ? -9.441 8.195 15.775 1.00 96.56 92 GLN A CA 1
ATOM 756 C C . GLN A 1 92 ? -9.984 7.004 16.558 1.00 96.56 92 GLN A C 1
ATOM 758 O O . GLN A 1 92 ? -10.394 6.009 15.967 1.00 96.56 92 GLN A O 1
ATOM 763 N N . PHE A 1 93 ? -9.979 7.098 17.886 1.00 94.50 93 PHE A N 1
ATOM 764 C CA . PHE A 1 93 ? -10.600 6.081 18.729 1.00 94.50 93 PHE A CA 1
ATOM 765 C C . PHE A 1 93 ? -12.1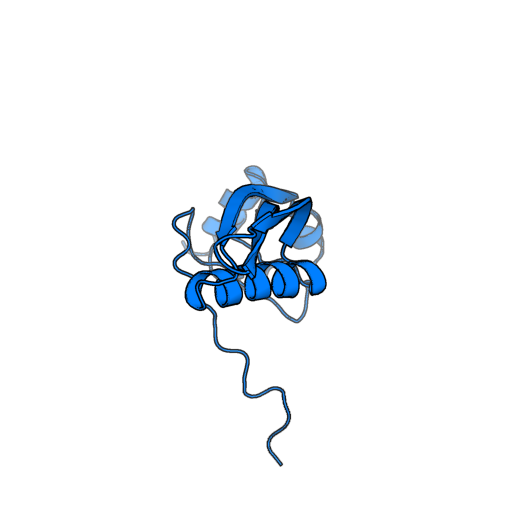22 6.252 18.696 1.00 94.50 93 PHE A C 1
ATOM 767 O O . PHE A 1 93 ? -12.620 7.357 18.924 1.00 94.50 93 PHE A O 1
ATOM 774 N N . ASP A 1 94 ? -12.843 5.173 18.412 1.00 92.12 94 ASP A N 1
ATOM 775 C CA . ASP A 1 94 ? -14.299 5.101 18.466 1.00 92.12 94 ASP A CA 1
ATOM 776 C C . ASP A 1 94 ? -14.719 4.539 19.838 1.00 92.12 94 ASP A C 1
ATOM 778 O O . ASP A 1 94 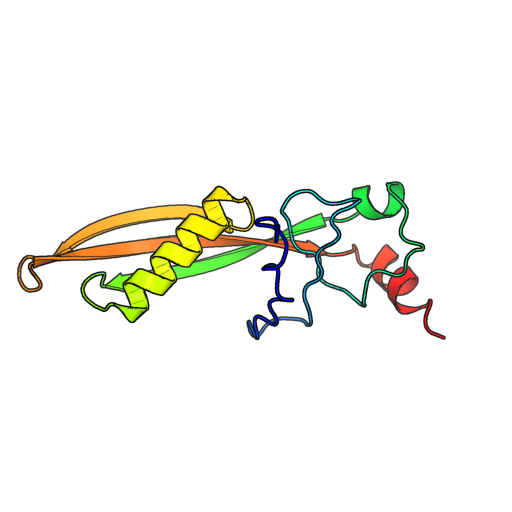? -14.517 3.350 20.115 1.00 92.12 94 ASP A O 1
ATOM 782 N N . PRO A 1 95 ? -15.289 5.370 20.730 1.00 92.69 95 PRO A N 1
ATOM 783 C CA . PRO A 1 95 ? -15.660 4.938 22.072 1.00 92.69 95 PRO A CA 1
ATOM 784 C C . PRO A 1 95 ? -16.830 3.943 22.094 1.00 92.69 95 PRO A C 1
ATOM 786 O O . PRO A 1 95 ? -16.940 3.186 23.060 1.00 92.69 95 PRO A O 1
ATOM 789 N N . GLU A 1 96 ? -17.688 3.919 21.069 1.00 91.62 96 GLU A N 1
ATOM 790 C CA . GLU A 1 96 ? -18.820 2.988 20.998 1.00 91.62 96 GLU A CA 1
ATOM 791 C C . GLU A 1 96 ? -18.338 1.584 20.638 1.00 91.62 96 GLU A C 1
ATOM 793 O O . GLU A 1 96 ? -18.722 0.604 21.279 1.00 91.62 96 GLU A O 1
ATOM 798 N N . LYS A 1 97 ? -17.432 1.496 19.658 1.00 86.56 97 LYS A N 1
ATOM 799 C CA . LYS A 1 97 ? -16.829 0.228 19.221 1.00 86.56 97 LYS A CA 1
ATOM 800 C C . LYS A 1 97 ? -15.673 -0.230 20.105 1.00 86.56 97 LYS A C 1
ATOM 802 O O . LYS A 1 97 ? -15.296 -1.395 20.055 1.00 86.56 97 LYS A O 1
ATOM 807 N N . LYS A 1 98 ? -15.146 0.671 20.943 1.00 92.56 98 LYS A N 1
ATOM 808 C CA . LYS A 1 98 ? -13.935 0.475 21.757 1.00 92.56 98 LYS A CA 1
ATOM 809 C C . LYS A 1 98 ? -12.721 0.078 20.913 1.00 92.56 98 LYS A C 1
ATOM 811 O O . LYS A 1 98 ? -11.869 -0.678 21.375 1.00 92.56 98 LYS A O 1
ATOM 816 N N . ASP A 1 99 ? -12.646 0.609 19.700 1.00 92.50 99 ASP A N 1
ATOM 817 C CA . ASP A 1 99 ? -11.598 0.294 18.734 1.00 92.50 99 ASP A CA 1
ATOM 818 C C . ASP A 1 99 ? -11.208 1.534 17.916 1.00 92.50 99 ASP A C 1
ATOM 820 O O . ASP A 1 99 ? -11.727 2.630 18.127 1.00 92.50 99 ASP A O 1
ATOM 824 N N . TRP A 1 100 ? -10.260 1.388 16.998 1.00 91.81 100 TRP A N 1
ATOM 825 C CA . TRP A 1 100 ? -9.731 2.468 16.178 1.00 91.81 100 TRP A CA 1
ATOM 826 C C . TRP A 1 100 ? -10.356 2.499 14.785 1.00 91.81 100 TRP A C 1
ATOM 828 O O . TRP A 1 100 ? -10.398 1.507 14.060 1.00 91.81 100 TRP A O 1
ATOM 838 N N . LEU A 1 101 ? -10.736 3.703 14.369 1.00 94.88 101 LEU A N 1
ATOM 839 C CA . LEU A 1 101 ? -10.992 4.051 12.980 1.00 94.88 101 LEU A CA 1
ATOM 840 C C . LEU A 1 101 ? -9.720 4.661 12.388 1.00 94.88 101 LEU A C 1
ATOM 842 O O . LEU A 1 101 ? -9.112 5.558 12.981 1.00 94.88 101 LEU A O 1
ATOM 846 N N . VAL A 1 102 ? -9.321 4.196 11.208 1.00 97.31 102 VAL A N 1
ATOM 847 C CA . VAL A 1 102 ? -8.101 4.654 10.535 1.00 97.31 102 VAL A CA 1
ATOM 848 C C . VAL A 1 102 ? -8.433 5.177 9.150 1.00 97.31 102 VAL A C 1
ATOM 850 O O . VAL A 1 102 ? -8.867 4.421 8.291 1.00 97.31 102 VAL A O 1
ATOM 853 N N . LEU A 1 103 ? -8.194 6.461 8.897 1.00 97.31 103 LEU A N 1
ATOM 854 C CA . LEU A 1 103 ? -8.147 6.985 7.534 1.00 97.31 103 LEU A CA 1
ATOM 855 C C . LEU A 1 103 ? -6.724 6.801 7.010 1.00 97.31 103 LEU A C 1
ATOM 857 O O . LEU A 1 103 ? -5.770 7.271 7.631 1.00 97.31 103 LEU A O 1
ATOM 861 N N . CYS A 1 104 ? -6.572 6.110 5.885 1.00 97.88 104 CYS A N 1
ATOM 862 C CA . CYS A 1 104 ? -5.278 5.901 5.256 1.00 97.88 104 CYS A CA 1
ATOM 863 C C . CYS A 1 104 ? -5.326 6.289 3.779 1.00 97.88 104 CYS A C 1
ATOM 865 O O . CYS A 1 104 ? -6.221 5.879 3.038 1.00 97.88 104 CYS A O 1
ATOM 867 N N . GLU A 1 105 ? -4.325 7.056 3.362 1.00 97.75 105 GLU A N 1
ATOM 868 C CA . GLU A 1 105 ? -4.016 7.340 1.967 1.00 97.75 105 GLU A CA 1
ATOM 869 C C . GLU A 1 105 ? -2.670 6.704 1.645 1.00 97.75 105 GLU A C 1
ATOM 871 O O . GLU A 1 105 ? -1.682 6.888 2.365 1.00 97.75 105 GLU A O 1
ATOM 876 N N . TRP A 1 106 ? -2.612 5.958 0.553 1.00 96.81 106 TRP A N 1
ATOM 877 C CA . TRP A 1 106 ? -1.390 5.320 0.088 1.00 96.81 106 TRP A CA 1
ATOM 878 C C . TRP A 1 106 ? -1.340 5.351 -1.430 1.00 96.81 106 TRP A C 1
ATOM 880 O O . TRP A 1 106 ? -2.355 5.529 -2.099 1.00 96.81 106 TRP A O 1
ATOM 890 N N . CYS A 1 107 ? -0.156 5.176 -1.997 1.00 94.25 107 CYS A N 1
ATOM 891 C CA . CYS A 1 107 ? -0.029 4.859 -3.405 1.00 94.25 107 CYS A CA 1
ATOM 892 C C . CYS A 1 107 ? 0.643 3.509 -3.599 1.00 94.25 107 CYS A C 1
ATOM 894 O O . CYS A 1 107 ? 1.597 3.163 -2.906 1.00 94.25 107 CYS A O 1
ATOM 896 N N . GLN A 1 108 ? 0.130 2.751 -4.559 1.00 90.44 108 GLN A N 1
ATOM 897 C CA . GLN A 1 108 ? 0.802 1.581 -5.095 1.00 90.44 108 GLN A CA 1
ATOM 898 C C . GLN A 1 108 ? 1.827 2.042 -6.121 1.00 90.44 108 GLN A C 1
ATOM 900 O O . GLN A 1 108 ? 1.498 2.814 -7.023 1.00 90.44 108 GLN A O 1
ATOM 905 N N . LEU A 1 109 ? 3.062 1.584 -5.969 1.00 85.81 109 LEU A N 1
ATOM 906 C CA . LEU A 1 109 ? 4.143 1.835 -6.905 1.00 85.81 109 LEU A CA 1
ATOM 907 C C . LEU A 1 109 ? 4.214 0.660 -7.873 1.00 85.81 109 LEU A C 1
ATOM 909 O O . LEU A 1 109 ? 4.253 -0.499 -7.461 1.00 85.81 109 LEU A O 1
ATOM 913 N N . TYR A 1 110 ? 4.228 0.966 -9.160 1.00 81.06 110 TYR A N 1
ATOM 914 C CA . TYR A 1 110 ? 4.534 0.002 -10.205 1.00 81.06 110 TYR A CA 1
ATOM 915 C C . TYR A 1 110 ? 5.400 0.674 -11.261 1.00 81.06 110 TYR A C 1
ATOM 917 O O . TYR A 1 110 ? 5.394 1.897 -11.403 1.00 81.06 110 TYR A O 1
ATOM 925 N N . GLN A 1 111 ? 6.163 -0.124 -11.990 1.00 81.44 111 GLN A N 1
ATOM 926 C CA . GLN A 1 111 ? 6.941 0.335 -13.127 1.00 81.44 111 GLN A CA 1
ATOM 927 C C . GLN A 1 111 ? 6.177 0.084 -14.422 1.00 81.44 111 GLN A C 1
ATOM 929 O O . GLN A 1 111 ? 5.542 -0.960 -14.597 1.00 81.44 111 GLN A O 1
ATOM 934 N N . GLU A 1 112 ? 6.249 1.049 -15.327 1.00 77.06 112 GLU A N 1
ATOM 935 C CA . GLU A 1 112 ? 5.652 0.974 -16.653 1.00 77.06 112 GLU A CA 1
ATOM 936 C C . GLU A 1 112 ? 6.686 1.405 -17.694 1.00 77.06 112 GLU A C 1
ATOM 938 O O . GLU A 1 112 ? 7.475 2.325 -17.461 1.00 77.06 112 GLU A O 1
ATOM 943 N N . ALA A 1 113 ? 6.702 0.716 -18.836 1.00 73.25 113 ALA A N 1
ATOM 944 C CA . ALA A 1 113 ? 7.572 1.100 -19.937 1.00 73.25 113 ALA A CA 1
ATOM 945 C C . ALA A 1 113 ? 7.073 2.416 -20.553 1.00 73.25 113 ALA A C 1
ATOM 947 O O . ALA A 1 113 ? 5.865 2.572 -20.770 1.00 73.25 113 ALA A O 1
ATOM 948 N N . PRO A 1 114 ? 7.967 3.367 -20.864 1.00 69.62 114 PRO A N 1
ATOM 949 C CA . PRO A 1 114 ? 7.571 4.577 -21.560 1.00 69.62 114 PRO A CA 1
ATOM 950 C C . PRO A 1 114 ? 7.031 4.227 -22.961 1.00 69.62 114 PRO A C 1
ATOM 952 O O . PRO A 1 114 ? 7.416 3.201 -23.530 1.00 69.62 114 PRO A O 1
ATOM 955 N N . PRO A 1 115 ? 6.164 5.070 -23.559 1.00 70.62 115 PRO A N 1
ATOM 956 C CA . PRO A 1 115 ? 5.451 4.724 -24.793 1.00 70.62 115 PRO A CA 1
ATOM 957 C C . PRO A 1 115 ? 6.351 4.241 -25.940 1.00 70.62 115 PRO A C 1
ATOM 959 O O . PRO A 1 115 ? 5.988 3.313 -26.648 1.00 70.62 115 PRO A O 1
ATOM 962 N N . HIS A 1 116 ? 7.550 4.813 -26.080 1.00 69.25 116 HIS A N 1
ATOM 963 C CA . HIS A 1 116 ? 8.504 4.461 -27.137 1.00 69.25 116 HIS A CA 1
ATOM 964 C C . HIS A 1 116 ? 9.171 3.084 -26.955 1.00 69.25 116 HIS A C 1
ATOM 966 O O . HIS A 1 116 ? 9.631 2.502 -27.932 1.00 69.25 116 HIS A O 1
ATOM 972 N N . LEU A 1 117 ? 9.230 2.561 -25.725 1.00 66.88 117 LEU A N 1
ATOM 973 C CA . LEU A 1 117 ? 9.714 1.207 -25.426 1.00 66.88 117 LEU A CA 1
ATOM 974 C C . LEU A 1 117 ? 8.589 0.179 -25.447 1.00 66.88 117 LEU A C 1
ATOM 976 O O . LEU A 1 117 ? 8.828 -0.999 -25.697 1.00 66.88 117 LEU A O 1
ATOM 980 N N . ARG A 1 118 ? 7.357 0.615 -25.182 1.00 64.69 118 ARG A N 1
ATOM 981 C CA . ARG A 1 118 ? 6.197 -0.268 -25.126 1.00 64.69 118 ARG A CA 1
ATOM 982 C C . ARG A 1 118 ? 5.983 -1.007 -26.451 1.00 64.69 118 ARG A C 1
ATOM 984 O O . ARG A 1 118 ? 5.830 -2.223 -26.431 1.00 64.69 118 ARG A O 1
ATOM 991 N N . ASP A 1 119 ? 6.100 -0.310 -27.579 1.00 62.09 119 ASP A N 1
ATOM 992 C CA . ASP A 1 119 ? 5.984 -0.912 -28.916 1.00 62.09 119 ASP A CA 1
ATOM 993 C C . ASP A 1 119 ? 7.124 -1.904 -29.214 1.00 62.09 119 ASP A C 1
ATOM 995 O O . ASP A 1 119 ? 6.907 -2.946 -29.834 1.00 62.09 119 ASP A O 1
ATOM 999 N N . ALA A 1 120 ? 8.339 -1.618 -28.732 1.00 60.78 120 ALA A N 1
ATOM 1000 C CA . ALA A 1 120 ? 9.488 -2.511 -28.879 1.00 60.78 120 ALA A CA 1
ATOM 1001 C C . ALA A 1 120 ? 9.327 -3.797 -28.053 1.00 60.78 120 ALA A C 1
ATOM 1003 O O . ALA A 1 120 ? 9.739 -4.864 -28.497 1.00 60.78 120 ALA A O 1
ATOM 1004 N N . LEU A 1 121 ? 8.699 -3.714 -26.877 1.00 56.09 121 LEU A N 1
ATOM 1005 C CA . LEU A 1 121 ? 8.436 -4.861 -26.004 1.00 56.09 121 LEU A CA 1
ATOM 1006 C C . LEU A 1 121 ? 7.226 -5.691 -26.460 1.00 56.09 121 LEU A C 1
ATOM 1008 O O . LEU A 1 121 ? 7.250 -6.916 -26.344 1.00 56.09 121 LEU A O 1
ATOM 1012 N N . GLU A 1 122 ? 6.193 -5.048 -27.009 1.00 56.31 122 GLU A N 1
ATOM 1013 C CA . GLU A 1 122 ? 5.020 -5.717 -27.588 1.00 56.31 122 GLU A CA 1
ATOM 1014 C C . GLU A 1 122 ? 5.349 -6.375 -28.950 1.00 56.31 122 GLU A C 1
ATOM 1016 O O . GLU A 1 122 ? 4.800 -7.428 -29.281 1.00 56.31 122 GLU A O 1
ATOM 1021 N N . GLY A 1 123 ? 6.292 -5.814 -29.719 1.00 47.19 123 GLY A N 1
ATOM 1022 C CA . GLY A 1 123 ? 6.667 -6.261 -31.069 1.00 47.19 123 GLY A CA 1
ATOM 1023 C C . GLY A 1 123 ? 7.562 -7.507 -31.172 1.00 47.19 123 GLY A C 1
ATOM 1024 O O . GLY A 1 123 ? 7.746 -8.022 -32.271 1.00 47.19 123 GLY A O 1
ATOM 1025 N N . VAL A 1 124 ? 8.097 -8.041 -30.065 1.00 47.75 124 VAL A N 1
ATOM 1026 C CA . VAL A 1 124 ? 8.946 -9.263 -30.066 1.00 47.75 124 VAL A CA 1
ATOM 1027 C C . VAL A 1 124 ? 8.114 -10.561 -30.165 1.00 47.75 124 VAL A C 1
ATOM 1029 O O . VAL A 1 124 ? 8.658 -11.663 -30.214 1.00 47.75 124 VAL A O 1
ATOM 1032 N N . HIS A 1 125 ? 6.783 -10.452 -30.242 1.00 41.03 125 HIS A N 1
ATOM 1033 C CA . HIS A 1 125 ? 5.856 -11.580 -30.410 1.00 41.03 125 HIS A CA 1
ATOM 1034 C C . HIS A 1 125 ? 5.152 -11.642 -31.784 1.00 41.03 125 HIS A C 1
ATOM 1036 O O . HIS A 1 125 ? 4.118 -12.303 -31.896 1.00 41.03 125 HIS A O 1
ATOM 1042 N N . GLY A 1 126 ? 5.707 -10.989 -32.814 1.00 35.59 126 GLY A N 1
ATOM 1043 C CA . GLY A 1 126 ? 5.290 -11.141 -34.219 1.00 35.59 126 GLY A CA 1
ATOM 1044 C C . GLY A 1 126 ? 6.076 -12.211 -34.967 1.00 35.59 126 GLY A C 1
ATOM 1045 O O . GLY A 1 126 ? 7.322 -12.117 -34.959 1.00 35.59 126 GLY A O 1
#

Sequence (126 aa):
MTTLWDHFKVGKDKEQHGGELFFNERLFGPVPYRGTKLSPAITQDDVDLLETRPSGKVKKFDLSDPAQLEEYELIIHRACIGWYKVLFRERQFDPEKKDWLVLCEWCQLYQEAPPHLRDALEGVHG

Secondary structure (DSSP, 8-state):
---TTTT--------SSSS-EE--TTT--S--EESSS--TT--HHHHHTPEEEEEEEEEEEETTSHHHHHHHHHHHHHHHTTSEEEEEEEEEEETTTTEEEEEEEEEEEEEE--HHHHHHHHGGG-

pLDDT: mean 73.34, std 20.86, range [32.09, 97.88]

Radius of gyration: 18.23 Å; chains: 1; bounding box: 38×39×56 Å

Foldseek 3Di:
DDDPPPPDDLPPPPPPDQDGWDDDPPQDQLAIAHAPDPDPPQDNVQVVQWDKDWDKDKDKADCLDVVSVVVVVVQVVCVVSPQKPWPDKDWDQDPVSRGIIIITMMIGIHIYHDPVVRCVRVVVVD